Protein AF-A0A945RAP1-F1 (afdb_monomer)

Sequence (42 aa):
AVNNYITGYYSRVRPHQHNGGLSPNESEQKYWINHKLVANIT

Foldseek 3Di:
DVVCVVCVVQQQPPQDVVLVGHRVVVSVVVCVVPPDDPDDPD

Solvent-accessible surface area (backbone atoms only — not comparabl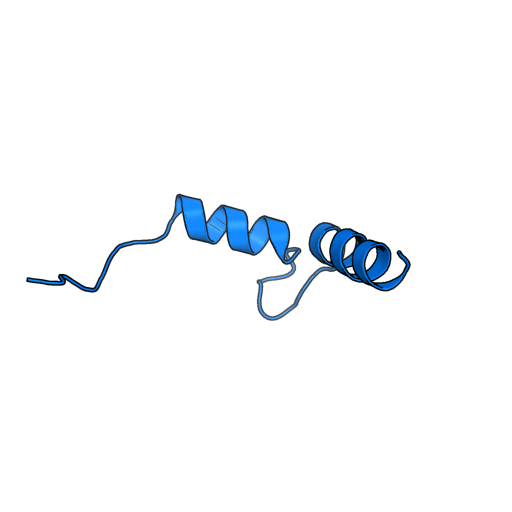e to full-atom values): 2631 Å² total; per-residue (Å²): 113,66,66,61,50,53,53,58,51,46,34,63,70,39,62,30,73,93,58,77,50,33,18,56,51,60,45,51,53,51,43,71,76,67,64,74,90,83,79,79,94,124

Structure (mmCIF, N/CA/C/O backbone):
data_AF-A0A945RAP1-F1
#
_entry.id   AF-A0A945RAP1-F1
#
loop_
_atom_site.group_PDB
_atom_site.id
_atom_site.type_symbol
_atom_site.label_atom_id
_atom_site.label_alt_id
_atom_site.label_comp_id
_atom_site.label_asym_id
_atom_site.label_entity_id
_atom_site.label_seq_id
_atom_site.pdbx_PDB_ins_code
_atom_site.Cartn_x
_atom_site.Cartn_y
_atom_site.Cartn_z
_atom_site.occupancy
_atom_site.B_iso_or_equiv
_atom_site.auth_seq_id
_atom_site.auth_comp_id
_atom_site.auth_asym_id
_atom_site.auth_atom_id
_atom_site.pdbx_PDB_model_num
ATOM 1 N N . ALA A 1 1 ? 15.694 -4.549 -8.383 1.00 86.00 1 ALA A N 1
ATOM 2 C CA . ALA A 1 1 ? 15.336 -3.359 -9.189 1.00 86.00 1 ALA A CA 1
ATOM 3 C C . ALA A 1 1 ? 13.994 -3.536 -9.909 1.00 86.00 1 ALA A C 1
ATOM 5 O O . ALA A 1 1 ? 13.070 -2.796 -9.603 1.00 86.00 1 ALA A O 1
ATOM 6 N N . VAL A 1 2 ? 13.844 -4.534 -10.792 1.00 95.31 2 VAL A N 1
ATOM 7 C CA . VAL A 1 2 ? 12.621 -4.734 -11.603 1.00 95.31 2 VAL A CA 1
ATOM 8 C C . VAL A 1 2 ? 11.371 -5.035 -10.764 1.00 95.31 2 VAL A C 1
ATOM 10 O O . VAL A 1 2 ? 10.348 -4.396 -10.971 1.00 95.31 2 VAL A O 1
ATOM 13 N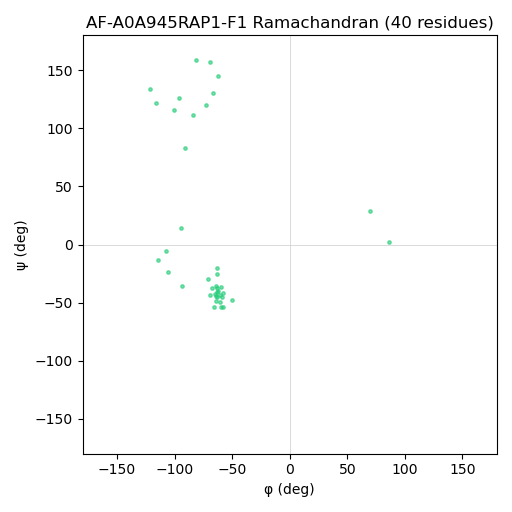 N . ASN A 1 3 ? 11.447 -5.921 -9.765 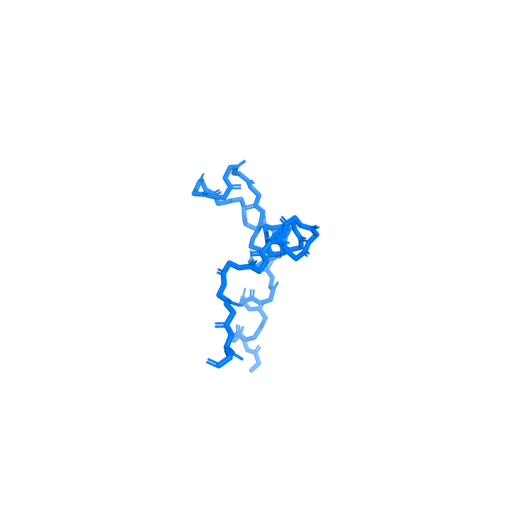1.00 96.94 3 ASN A N 1
ATOM 14 C CA . ASN A 1 3 ? 10.273 -6.251 -8.940 1.00 96.94 3 ASN A CA 1
ATOM 15 C C . ASN A 1 3 ? 9.704 -5.031 -8.205 1.00 96.94 3 ASN A C 1
ATOM 17 O O . ASN A 1 3 ? 8.500 -4.816 -8.223 1.00 96.94 3 ASN A O 1
ATOM 21 N N . ASN A 1 4 ? 10.566 -4.195 -7.621 1.00 95.94 4 ASN A N 1
ATOM 22 C CA . ASN A 1 4 ? 10.132 -2.975 -6.933 1.00 95.94 4 ASN A CA 1
ATOM 23 C C . ASN A 1 4 ? 9.461 -1.995 -7.9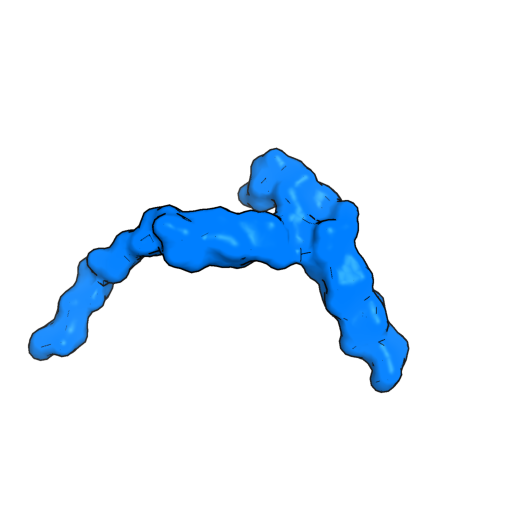00 1.00 95.94 4 ASN A C 1
ATOM 25 O O . ASN A 1 4 ? 8.474 -1.362 -7.538 1.00 95.94 4 ASN A O 1
ATOM 29 N N . TYR A 1 5 ? 9.972 -1.897 -9.131 1.00 94.56 5 TYR A N 1
ATOM 30 C CA . TYR A 1 5 ? 9.351 -1.093 -10.178 1.00 94.56 5 TYR A CA 1
ATOM 31 C C . TYR A 1 5 ? 7.965 -1.629 -10.549 1.00 94.56 5 TYR A C 1
ATOM 33 O O . TYR A 1 5 ? 7.007 -0.862 -10.566 1.00 94.56 5 TYR A O 1
ATOM 41 N N . ILE A 1 6 ? 7.842 -2.939 -10.787 1.00 96.25 6 ILE A N 1
ATOM 42 C CA . ILE A 1 6 ? 6.568 -3.582 -11.132 1.00 96.25 6 ILE A CA 1
ATOM 43 C C . ILE A 1 6 ? 5.553 -3.368 -10.004 1.00 96.25 6 ILE A C 1
ATOM 45 O O . ILE A 1 6 ? 4.476 -2.827 -10.250 1.00 96.25 6 ILE A O 1
ATOM 49 N N . THR A 1 7 ? 5.904 -3.725 -8.767 1.00 95.88 7 THR A N 1
ATOM 50 C CA . THR A 1 7 ? 5.009 -3.571 -7.614 1.00 95.88 7 THR A CA 1
ATOM 51 C C . THR A 1 7 ? 4.631 -2.108 -7.405 1.00 95.88 7 THR A C 1
ATOM 53 O O . THR A 1 7 ? 3.449 -1.791 -7.335 1.00 95.88 7 THR A O 1
ATOM 56 N N . GLY A 1 8 ? 5.601 -1.191 -7.381 1.00 96.19 8 GLY A N 1
ATOM 57 C CA . GLY A 1 8 ? 5.332 0.231 -7.160 1.00 96.19 8 GLY A CA 1
ATOM 58 C C . GLY A 1 8 ? 4.471 0.863 -8.256 1.00 96.19 8 GLY A C 1
ATOM 59 O O . GLY A 1 8 ? 3.558 1.633 -7.958 1.00 96.19 8 GLY A O 1
ATOM 60 N N . TYR A 1 9 ? 4.722 0.523 -9.524 1.00 96.69 9 TYR A N 1
ATOM 61 C CA . TYR A 1 9 ? 3.941 1.040 -10.646 1.00 96.69 9 TYR A CA 1
ATOM 62 C C . TYR A 1 9 ? 2.493 0.545 -10.587 1.00 96.69 9 TYR A C 1
ATOM 64 O O . TYR A 1 9 ? 1.566 1.360 -10.579 1.00 96.69 9 TYR A O 1
ATOM 72 N N . TYR A 1 10 ? 2.283 -0.771 -10.488 1.00 96.69 10 TYR A N 1
ATOM 73 C CA . TYR A 1 10 ? 0.935 -1.341 -10.515 1.00 96.69 10 TYR A CA 1
ATOM 74 C C . TYR A 1 10 ? 0.126 -1.037 -9.254 1.00 96.69 10 TYR A C 1
ATOM 76 O O . TYR A 1 10 ? -1.087 -0.863 -9.365 1.00 96.69 10 TYR A O 1
ATOM 84 N N . SER A 1 11 ? 0.760 -0.866 -8.092 1.00 95.81 11 SER A N 1
ATOM 85 C CA . SER A 1 11 ? 0.060 -0.415 -6.882 1.0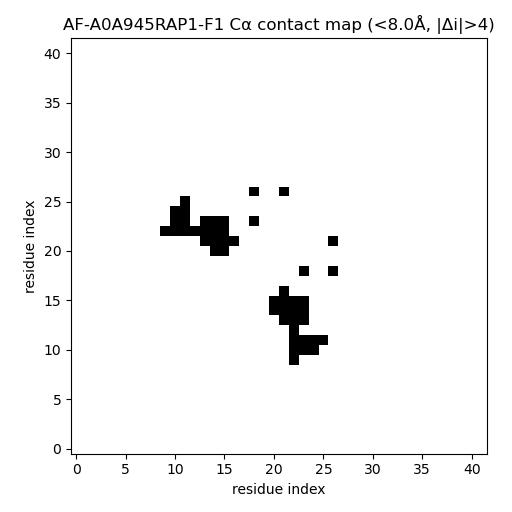0 95.81 11 SER A CA 1
ATOM 86 C C . SER A 1 11 ? -0.527 0.995 -7.004 1.00 95.81 11 SER A C 1
ATOM 88 O O . SER A 1 11 ? -1.462 1.324 -6.277 1.00 95.81 11 SER A O 1
ATOM 90 N N . ARG A 1 12 ? -0.031 1.816 -7.942 1.00 96.38 12 ARG A N 1
ATOM 91 C CA . ARG A 1 12 ? -0.541 3.172 -8.191 1.00 96.38 12 ARG A CA 1
ATOM 92 C C . ARG A 1 12 ? -1.595 3.249 -9.291 1.00 96.38 12 ARG A C 1
ATOM 94 O O . ARG A 1 12 ? -2.471 4.096 -9.207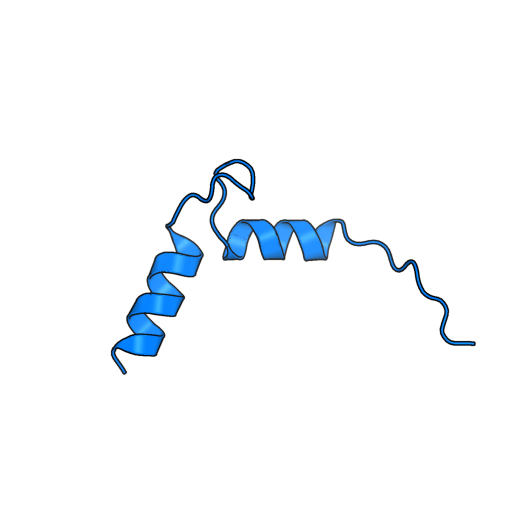 1.00 96.38 12 ARG A O 1
ATOM 101 N N . VAL A 1 13 ? -1.488 2.439 -10.345 1.00 95.81 13 VAL A N 1
ATOM 102 C CA . VAL A 1 13 ? -2.304 2.651 -11.560 1.00 95.81 13 VAL A CA 1
ATOM 103 C C . VAL A 1 13 ? -3.316 1.551 -11.843 1.00 95.81 13 VAL A C 1
ATOM 105 O O . VAL A 1 13 ? -4.167 1.735 -12.706 1.00 95.81 13 VAL A O 1
ATOM 108 N N . ARG A 1 14 ? -3.220 0.389 -11.185 1.00 93.94 14 ARG A N 1
ATOM 109 C CA . ARG A 1 14 ? -4.041 -0.770 -11.547 1.00 93.94 14 ARG A CA 1
ATOM 110 C C . ARG A 1 14 ? -5.417 -0.694 -10.880 1.00 93.94 14 ARG A C 1
ATOM 112 O O . ARG A 1 14 ? -5.478 -0.914 -9.673 1.00 93.94 14 A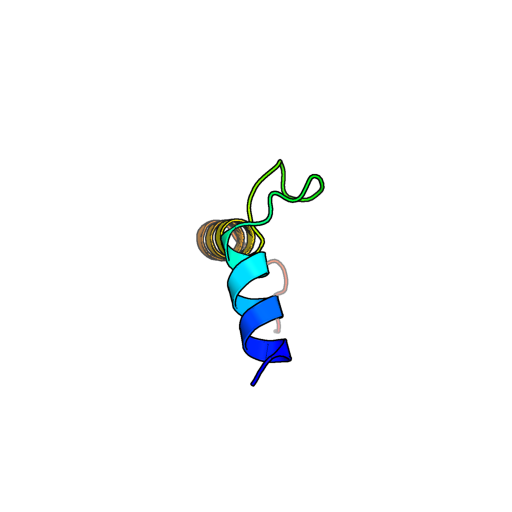RG A O 1
ATOM 119 N N . PRO A 1 15 ? -6.516 -0.484 -11.623 1.00 92.38 15 PRO A N 1
ATOM 120 C CA . PRO A 1 15 ? -7.849 -0.559 -11.043 1.00 92.38 15 PRO A CA 1
ATOM 121 C C . PRO A 1 15 ? -8.141 -1.997 -10.607 1.00 92.38 15 PRO A C 1
ATOM 123 O O . PRO A 1 15 ? -7.940 -2.947 -11.370 1.00 92.38 15 PRO A O 1
ATOM 126 N N . HIS A 1 16 ? -8.603 -2.166 -9.371 1.00 91.44 16 HIS A N 1
ATOM 127 C CA . HIS A 1 16 ? -8.882 -3.476 -8.798 1.00 91.44 16 HIS A CA 1
ATOM 128 C C . HIS A 1 16 ? -10.376 -3.622 -8.495 1.00 91.44 16 HIS A C 1
ATOM 130 O O . HIS A 1 16 ? -10.939 -2.841 -7.730 1.00 91.44 16 HIS A O 1
ATOM 136 N N . GLN A 1 17 ? -11.035 -4.629 -9.079 1.00 93.31 17 GLN A N 1
ATOM 137 C CA . GLN A 1 17 ? -12.486 -4.832 -8.929 1.00 93.31 17 GLN A CA 1
ATOM 138 C C . GLN A 1 17 ? -12.904 -4.996 -7.462 1.00 93.31 17 GLN A C 1
ATOM 140 O O . GLN A 1 17 ? -13.874 -4.379 -7.033 1.00 93.31 17 GLN A O 1
ATOM 145 N N . HIS A 1 18 ? -12.130 -5.747 -6.672 1.00 92.50 18 HIS A N 1
ATOM 146 C CA . HIS A 1 18 ? -12.385 -5.910 -5.236 1.00 92.50 18 HIS A CA 1
ATOM 147 C C . HIS A 1 18 ? -12.278 -4.589 -4.458 1.00 92.50 18 HIS A C 1
ATOM 149 O O . HIS A 1 18 ? -12.920 -4.426 -3.428 1.00 92.50 18 HIS A O 1
ATOM 155 N N . ASN A 1 19 ? -11.516 -3.622 -4.972 1.00 94.69 19 ASN A N 1
ATOM 156 C CA . ASN A 1 19 ? -11.335 -2.319 -4.342 1.00 94.69 19 ASN A CA 1
ATOM 157 C C . ASN A 1 19 ? -12.325 -1.272 -4.888 1.00 94.69 19 ASN A C 1
ATOM 159 O O . ASN A 1 19 ? -12.110 -0.070 -4.736 1.00 94.69 19 ASN A O 1
ATOM 163 N N . GLY A 1 20 ? -13.375 -1.703 -5.595 1.00 94.69 20 GLY A N 1
ATOM 164 C CA . GLY A 1 20 ? -14.332 -0.799 -6.236 1.00 94.69 20 GLY A CA 1
ATOM 165 C C . GLY A 1 20 ? -13.746 -0.034 -7.425 1.00 94.69 20 GLY A C 1
ATOM 166 O O . GLY A 1 20 ? -14.160 1.088 -7.696 1.00 94.69 20 GLY A O 1
ATOM 167 N N . GLY A 1 21 ? -12.757 -0.614 -8.111 1.00 95.75 21 GLY A N 1
ATOM 168 C CA . GLY A 1 21 ? -12.089 -0.005 -9.265 1.00 95.75 21 GLY A CA 1
ATOM 169 C C . GLY A 1 21 ? -10.925 0.925 -8.916 1.00 95.75 21 GLY A C 1
ATOM 170 O O . GLY A 1 21 ? -10.316 1.481 -9.823 1.00 95.75 21 GLY A O 1
ATOM 171 N N . LEU A 1 22 ? -10.582 1.073 -7.635 1.00 96.69 22 LEU A N 1
ATOM 172 C CA . LEU A 1 22 ? -9.450 1.886 -7.184 1.00 96.69 22 LEU A CA 1
ATOM 173 C C . LEU A 1 22 ? -8.122 1.137 -7.305 1.00 96.69 22 LEU A C 1
ATOM 175 O O . LEU A 1 22 ? -8.089 -0.099 -7.293 1.00 96.69 22 LEU A O 1
ATOM 179 N N . SER A 1 23 ? -7.023 1.891 -7.350 1.00 97.12 23 SER A N 1
ATOM 180 C CA . SER A 1 23 ? -5.690 1.320 -7.179 1.00 97.12 23 SER A CA 1
ATOM 181 C C . SER A 1 23 ? -5.449 0.846 -5.740 1.00 97.12 23 SER A C 1
ATOM 183 O O . SER A 1 23 ? -6.100 1.326 -4.800 1.00 97.12 23 SER A O 1
ATOM 185 N 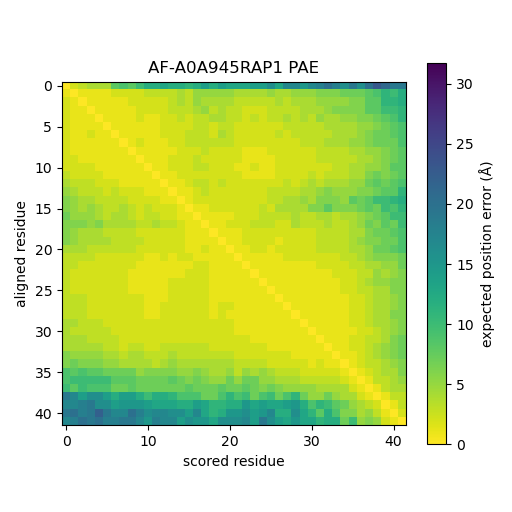N . PRO A 1 24 ? -4.507 -0.093 -5.526 1.00 97.19 24 PRO A N 1
ATOM 186 C CA . PRO A 1 24 ? -4.108 -0.517 -4.187 1.00 97.19 24 PRO A CA 1
ATOM 187 C C . PRO A 1 24 ? -3.766 0.647 -3.246 1.00 97.19 24 PRO A C 1
ATOM 189 O O . PRO A 1 24 ? -4.319 0.707 -2.150 1.00 97.19 24 PRO A O 1
ATOM 192 N N . ASN A 1 25 ? -2.955 1.611 -3.691 1.00 96.94 25 ASN A N 1
ATOM 193 C CA . ASN A 1 25 ? -2.549 2.748 -2.859 1.00 96.94 25 ASN A CA 1
ATOM 194 C C . ASN A 1 25 ? -3.731 3.649 -2.473 1.00 96.94 25 ASN A C 1
ATOM 196 O O . ASN A 1 25 ? -3.842 4.067 -1.324 1.00 96.94 25 ASN A O 1
ATOM 200 N N . GLU A 1 26 ? -4.639 3.938 -3.410 1.00 97.19 26 GLU A N 1
ATOM 201 C CA . GLU A 1 26 ? -5.842 4.731 -3.112 1.00 97.19 26 GLU A CA 1
ATOM 202 C C . GLU A 1 26 ? -6.758 4.017 -2.115 1.00 97.19 26 GLU A C 1
ATOM 204 O O . GLU A 1 26 ? -7.396 4.648 -1.271 1.00 97.19 26 GLU A O 1
ATOM 209 N N . SER A 1 27 ? -6.823 2.691 -2.205 1.00 96.81 27 SER A N 1
ATOM 210 C CA . SER A 1 27 ? -7.631 1.861 -1.311 1.00 96.81 27 SER A CA 1
ATOM 211 C C . SER A 1 27 ? -7.056 1.850 0.101 1.00 96.81 27 SER A C 1
ATOM 213 O O . SER A 1 27 ? -7.798 2.017 1.066 1.00 96.81 27 SER A O 1
ATOM 215 N N . GLU A 1 28 ? -5.734 1.723 0.222 1.00 97.19 28 GLU A N 1
ATOM 216 C CA . GLU A 1 28 ? -5.015 1.816 1.492 1.00 97.19 28 GLU A CA 1
ATOM 217 C C . GLU A 1 28 ? -5.149 3.214 2.114 1.00 97.19 28 GLU A C 1
ATOM 219 O O . GLU A 1 28 ? -5.467 3.339 3.294 1.00 97.19 28 GLU A O 1
ATOM 224 N N . GLN A 1 29 ? -5.008 4.280 1.322 1.00 97.38 29 GLN A N 1
ATOM 225 C CA . GLN A 1 29 ? -5.222 5.647 1.802 1.00 97.38 29 GLN A CA 1
ATOM 226 C C . GLN A 1 29 ? -6.648 5.837 2.339 1.00 97.38 29 GLN A C 1
ATOM 228 O O . GLN A 1 29 ? -6.838 6.393 3.422 1.00 97.38 29 GLN A O 1
ATOM 233 N N . LYS A 1 30 ? -7.661 5.347 1.611 1.00 96.75 30 LYS A N 1
ATOM 234 C CA . LYS A 1 30 ? -9.054 5.375 2.078 1.00 96.75 30 LYS A CA 1
ATOM 235 C C . LYS A 1 30 ? -9.247 4.556 3.347 1.00 96.75 30 LYS A C 1
ATOM 237 O O . LYS A 1 30 ? -9.982 5.007 4.224 1.00 96.75 30 LYS A O 1
ATOM 242 N N . TYR A 1 31 ? -8.602 3.397 3.458 1.00 95.62 31 TYR A N 1
ATOM 243 C CA . TYR A 1 31 ? -8.612 2.605 4.682 1.00 95.62 31 TYR A CA 1
ATOM 244 C C . TYR A 1 31 ? -8.063 3.424 5.852 1.00 95.62 31 TYR A C 1
ATOM 246 O O . TYR A 1 31 ? -8.784 3.617 6.821 1.00 95.62 31 TYR A O 1
ATOM 254 N N . TRP A 1 32 ? -6.866 4.005 5.747 1.00 97.12 32 TRP A N 1
ATOM 255 C CA . TRP A 1 32 ? -6.268 4.770 6.848 1.00 97.12 32 TRP A CA 1
ATOM 256 C C . TRP A 1 32 ? -7.112 5.967 7.292 1.00 97.12 32 TRP A C 1
ATOM 258 O O . TRP A 1 32 ? -7.218 6.222 8.489 1.00 97.12 32 TRP A O 1
ATOM 268 N N . ILE A 1 33 ? -7.771 6.655 6.358 1.00 96.69 33 ILE A N 1
ATOM 269 C CA . ILE A 1 33 ? -8.667 7.776 6.681 1.00 96.69 33 ILE A CA 1
ATOM 270 C C . ILE A 1 33 ? -9.920 7.306 7.437 1.00 96.69 33 ILE A C 1
ATOM 2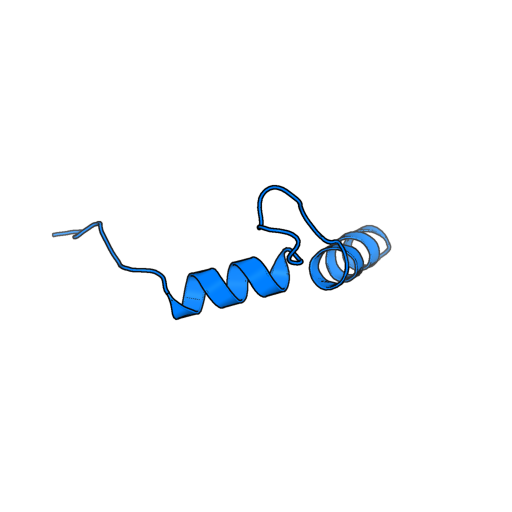72 O O . ILE A 1 33 ? -10.396 8.009 8.324 1.00 96.69 33 ILE A O 1
ATOM 276 N N . ASN A 1 34 ? -10.468 6.139 7.087 1.00 95.62 34 ASN A N 1
ATOM 277 C CA . ASN A 1 34 ? -11.783 5.698 7.566 1.00 95.62 34 ASN A CA 1
ATOM 278 C C . ASN A 1 34 ? -11.736 4.558 8.594 1.00 95.62 34 ASN A C 1
ATOM 280 O O . ASN A 1 34 ? -12.787 4.168 9.109 1.00 95.62 34 ASN A O 1
ATOM 284 N N . HIS A 1 35 ? -10.560 3.989 8.872 1.00 93.75 35 HIS A N 1
ATOM 285 C CA . HIS A 1 35 ? -10.442 2.840 9.761 1.00 93.75 35 HIS A CA 1
ATOM 286 C C . HIS A 1 35 ? -10.910 3.193 11.177 1.00 93.75 35 HIS A C 1
ATOM 288 O O . HIS A 1 35 ? -10.724 4.305 11.671 1.00 93.75 35 HIS A O 1
ATOM 294 N N . LYS A 1 36 ? -11.524 2.213 11.840 1.00 92.88 36 LYS A N 1
ATOM 295 C CA . LYS A 1 36 ? -11.921 2.300 13.245 1.00 92.88 36 LYS A CA 1
ATOM 296 C C . LYS A 1 36 ? -11.234 1.180 14.005 1.00 92.88 36 LYS A C 1
ATOM 298 O O . LYS A 1 36 ? -11.236 0.038 13.549 1.00 92.88 36 LYS A O 1
ATOM 303 N N . LEU A 1 37 ? -10.662 1.503 15.160 1.00 90.19 37 LEU A N 1
ATOM 304 C CA . LEU A 1 37 ? -10.098 0.497 16.052 1.00 90.19 37 LEU A CA 1
ATOM 305 C C . LEU A 1 37 ? -11.244 -0.263 16.720 1.00 90.19 37 LEU A C 1
ATOM 307 O O . LEU A 1 37 ? -12.091 0.335 17.380 1.00 90.19 37 LEU A O 1
ATOM 311 N N . VAL A 1 38 ? -11.284 -1.575 16.501 1.00 87.00 38 VAL A N 1
ATOM 312 C CA . VAL A 1 38 ? -12.337 -2.459 17.029 1.00 87.00 38 VAL A CA 1
ATOM 313 C C . VAL A 1 38 ? -11.837 -3.316 18.190 1.00 87.00 38 VAL A C 1
ATOM 315 O O . VAL A 1 38 ? -12.629 -3.762 19.011 1.00 87.00 38 VAL A O 1
ATOM 318 N N . ALA A 1 39 ? -10.524 -3.537 18.269 1.00 86.31 39 ALA A N 1
ATOM 319 C CA . ALA A 1 39 ? -9.900 -4.297 19.339 1.00 86.31 39 ALA A CA 1
ATOM 320 C C . ALA A 1 39 ? -9.378 -3.348 20.422 1.00 86.31 39 ALA A C 1
ATOM 322 O O . ALA A 1 39 ? -8.596 -2.441 20.134 1.00 86.31 39 ALA A O 1
ATOM 323 N N . ASN A 1 40 ? -9.795 -3.594 21.662 1.00 81.31 40 ASN A N 1
ATOM 324 C CA . ASN A 1 40 ? -9.194 -3.002 22.846 1.00 81.31 40 ASN A CA 1
ATOM 325 C C . ASN A 1 40 ? -8.256 -4.041 23.472 1.00 81.31 40 ASN A C 1
ATOM 327 O O . ASN A 1 40 ? -8.714 -5.103 23.889 1.00 81.31 40 ASN A O 1
ATOM 331 N N . ILE A 1 41 ? -6.956 -3.753 23.495 1.00 88.06 41 ILE A N 1
ATOM 332 C CA . ILE A 1 41 ? -5.961 -4.583 24.180 1.00 88.06 41 ILE A CA 1
ATOM 333 C C . ILE A 1 41 ? -5.859 -4.020 25.599 1.00 88.06 41 ILE A C 1
ATOM 335 O O . ILE A 1 41 ? -5.046 -3.139 25.861 1.00 88.06 41 ILE A O 1
ATOM 339 N N . THR A 1 42 ? -6.767 -4.440 26.478 1.00 77.94 42 THR A N 1
ATOM 340 C CA . THR A 1 42 ? -6.674 -4.202 27.928 1.00 77.94 42 THR A CA 1
ATOM 341 C C . THR A 1 42 ? -6.409 -5.521 28.625 1.00 77.94 42 THR A C 1
ATOM 343 O O . THR A 1 42 ? -7.002 -6.530 28.181 1.00 77.94 42 THR A O 1
#

Radius of gyration: 13.92 Å; Cα contacts (8 Å, |Δi|>4): 24; chains: 1; bounding box: 30×14×40 Å

Secondary structure (DSSP, 8-state):
-HHHHHHHHHHHH---GGGTT--HHHHHHHHHHH--------

Mean predicted aligned error: 4.1 Å

pLDDT: mean 93.88, std 4.41, range [77.94, 97.38]